Protein AF-A0A0S3RJG0-F1 (afdb_monomer_lite)

Secondary structure (DSSP, 8-state):
-EES-EEEEEEEEEEEEE------SS----EEEES-EEEEEEEEEEEE-SSTT--EEEES-EE-TTB-TT-EE-TT-GGG--

Sequence (82 aa):
MEQNCLLQSIADNFGAIAAHHRNSATEDTGFSFVGCSIRGSGRVYLGRAWGNYSRIIYSKCNMDDIIIPEGWSDWNHSDRKK

Foldseek 3Di:
DAEAEEQEDADPAEEESEEDADADPPDPDAAEYECYEYYYDYAYAPYEHPHLPYHYYYYNYHYDPSYDPVRYDPVPPVSSPD

Radius of gyration: 12.68 Å; chains: 1; bounding box: 27×18×32 Å

pLDDT: mean 90.83, std 9.1, range [54.03, 97.31]

InterPro domains:
  IPR000070 Pectinesterase, catalytic [PF01095] (9-78)
  IPR011050 Pectin lyase fold/virulence factor [SSF51126] (3-78)
  IPR012334 Pectin lyase fold [G3DSA:2.160.20.10] (1-82)

Organism: NCBI:txid157739

Structure (mmCIF, N/CA/C/O backbone):
data_AF-A0A0S3RJG0-F1
#
_entry.id   AF-A0A0S3RJG0-F1
#
loop_
_atom_site.group_PDB
_atom_site.id
_atom_site.type_symbol
_atom_site.label_atom_id
_atom_site.label_alt_id
_atom_site.label_comp_id
_atom_site.label_asym_id
_atom_site.label_entity_id
_atom_site.label_seq_id
_atom_site.pdbx_PDB_ins_code
_atom_site.Cartn_x
_atom_site.Cartn_y
_atom_site.Cartn_z
_atom_site.occupancy
_atom_site.B_iso_or_equiv
_atom_site.auth_seq_id
_atom_site.auth_comp_id
_atom_site.auth_asym_id
_atom_site.auth_atom_id
_atom_site.pdbx_PDB_model_num
ATOM 1 N N . MET A 1 1 ? -11.327 5.671 2.332 1.00 70.19 1 MET A N 1
ATOM 2 C CA . MET A 1 1 ? -11.835 4.667 1.373 1.00 70.19 1 MET A CA 1
ATOM 3 C C . MET A 1 1 ? -11.728 5.309 0.022 1.00 70.19 1 MET A C 1
ATOM 5 O O . MET A 1 1 ? -12.317 6.360 -0.203 1.00 70.19 1 MET A O 1
ATOM 9 N N . GLU A 1 2 ? -10.974 4.665 -0.847 1.00 77.44 2 GLU A N 1
ATOM 10 C CA . GLU A 1 2 ? -10.580 5.170 -2.146 1.00 77.44 2 GLU A CA 1
ATOM 11 C C . GLU A 1 2 ? -11.102 4.175 -3.188 1.00 77.44 2 GLU A C 1
ATOM 13 O O . GLU A 1 2 ? -10.817 2.977 -3.111 1.00 77.44 2 GLU A O 1
ATOM 18 N N . GLN A 1 3 ? -11.919 4.647 -4.131 1.00 83.44 3 GLN A N 1
ATOM 19 C CA . GLN A 1 3 ? -12.601 3.795 -5.106 1.00 83.44 3 GLN A CA 1
ATOM 20 C C . GLN A 1 3 ? -12.212 4.167 -6.534 1.00 83.44 3 GLN A C 1
ATOM 22 O O . GLN A 1 3 ? -12.122 5.348 -6.863 1.00 83.44 3 GLN A O 1
ATOM 27 N N . ASN A 1 4 ? -12.020 3.155 -7.385 1.00 89.50 4 ASN A N 1
ATOM 28 C CA . ASN A 1 4 ? -11.732 3.299 -8.818 1.00 89.50 4 ASN A CA 1
ATOM 29 C C . ASN A 1 4 ? -10.528 4.212 -9.124 1.00 89.50 4 ASN A C 1
ATOM 31 O O . ASN A 1 4 ? -10.499 4.917 -10.132 1.00 89.50 4 ASN A O 1
ATOM 35 N N . CYS A 1 5 ? -9.526 4.206 -8.244 1.00 91.31 5 CYS A N 1
ATOM 36 C CA . CYS A 1 5 ? -8.325 5.019 -8.394 1.00 91.31 5 CYS A CA 1
ATOM 37 C C . CYS A 1 5 ? -7.224 4.286 -9.172 1.00 91.31 5 CYS A C 1
ATOM 39 O O . CYS A 1 5 ? -7.064 3.066 -9.061 1.00 91.31 5 CYS A O 1
ATOM 41 N N . LEU A 1 6 ? -6.405 5.061 -9.886 1.00 95.88 6 LEU A N 1
ATOM 42 C CA . LEU A 1 6 ? -5.095 4.633 -10.370 1.00 95.88 6 LEU A CA 1
ATOM 43 C C . LEU A 1 6 ? -4.042 4.974 -9.308 1.00 95.88 6 LEU A C 1
ATOM 45 O O . LEU A 1 6 ? -3.843 6.144 -8.986 1.00 95.88 6 LEU A O 1
ATOM 49 N N . LEU A 1 7 ? -3.365 3.957 -8.780 1.00 95.38 7 LEU A N 1
ATOM 50 C CA . LEU A 1 7 ? -2.210 4.099 -7.897 1.00 95.38 7 LEU A CA 1
ATOM 51 C C . LEU A 1 7 ? -0.951 3.867 -8.734 1.00 95.38 7 LEU A C 1
ATOM 53 O O . LEU A 1 7 ? -0.674 2.738 -9.139 1.00 95.38 7 LEU A O 1
ATOM 57 N N . GLN A 1 8 ? -0.218 4.941 -9.028 1.00 96.94 8 GLN A N 1
ATOM 58 C CA . GLN A 1 8 ? 0.959 4.893 -9.891 1.00 96.94 8 GLN A CA 1
ATOM 59 C C . GLN A 1 8 ? 2.251 5.037 -9.082 1.00 96.94 8 GLN A C 1
ATOM 61 O O . GLN A 1 8 ? 2.514 6.087 -8.499 1.00 96.94 8 GLN A O 1
ATOM 66 N N . SER A 1 9 ? 3.068 3.985 -9.073 1.00 96.50 9 SER A N 1
ATOM 67 C CA . SER A 1 9 ? 4.433 4.035 -8.553 1.00 96.50 9 SER A CA 1
ATOM 68 C C . SER A 1 9 ? 5.362 4.721 -9.551 1.00 96.50 9 SER A C 1
ATOM 70 O O . SER A 1 9 ? 5.377 4.380 -10.732 1.00 96.50 9 SER A O 1
ATOM 72 N N . ILE A 1 10 ? 6.182 5.639 -9.048 1.00 96.06 10 ILE A N 1
ATOM 73 C CA . ILE A 1 10 ? 7.308 6.244 -9.774 1.00 96.06 10 ILE A CA 1
ATOM 74 C C . ILE A 1 10 ? 8.646 5.901 -9.105 1.00 96.06 10 ILE A C 1
ATOM 76 O O . ILE A 1 10 ? 9.607 6.654 -9.196 1.00 96.06 10 ILE A O 1
ATOM 80 N N . ALA A 1 11 ? 8.690 4.804 -8.343 1.00 93.12 11 ALA A N 1
ATOM 81 C CA . ALA A 1 11 ? 9.898 4.395 -7.642 1.00 93.12 11 ALA A CA 1
ATOM 82 C C . ALA A 1 11 ? 10.968 3.909 -8.631 1.00 93.12 11 ALA A C 1
ATOM 84 O O . ALA A 1 11 ? 10.672 3.129 -9.538 1.00 93.12 11 ALA A O 1
ATOM 85 N N . ASP A 1 12 ? 12.218 4.306 -8.389 1.00 92.19 12 ASP A N 1
ATOM 86 C CA . ASP A 1 12 ? 13.370 3.821 -9.159 1.00 92.19 12 ASP A CA 1
ATOM 87 C C . ASP A 1 12 ? 13.899 2.479 -8.627 1.00 92.19 12 ASP A C 1
ATOM 89 O O . ASP A 1 12 ? 14.354 1.636 -9.393 1.00 92.19 12 ASP A O 1
ATOM 93 N N . ASN A 1 13 ? 13.816 2.254 -7.308 1.00 90.50 13 ASN A N 1
ATOM 94 C CA . ASN A 1 13 ? 14.359 1.062 -6.646 1.00 90.50 13 ASN A CA 1
ATOM 95 C C . ASN A 1 13 ? 13.286 0.261 -5.901 1.00 90.50 13 ASN A C 1
ATOM 97 O O . ASN A 1 13 ? 12.850 -0.794 -6.365 1.00 90.50 13 ASN A O 1
ATOM 101 N N . PHE A 1 14 ? 12.877 0.736 -4.722 1.00 91.94 14 PHE A N 1
ATOM 102 C CA . PHE A 1 14 ? 11.855 0.081 -3.915 1.00 91.94 14 PHE A CA 1
ATOM 103 C C . PHE A 1 14 ? 10.979 1.083 -3.168 1.00 91.94 14 PHE A C 1
ATOM 105 O O . PHE A 1 14 ? 11.386 2.218 -2.926 1.00 91.94 14 PHE A O 1
ATOM 112 N N . GLY A 1 15 ? 9.778 0.658 -2.784 1.00 93.50 15 GLY A N 1
ATOM 113 C CA . GLY A 1 15 ? 8.835 1.508 -2.062 1.00 93.50 15 GLY A CA 1
ATOM 114 C C . GLY A 1 15 ? 7.658 0.735 -1.483 1.00 93.50 15 GLY A C 1
ATOM 115 O O . GLY A 1 15 ? 7.626 -0.493 -1.518 1.00 93.50 15 GLY A O 1
ATOM 116 N N . ALA A 1 16 ? 6.683 1.459 -0.944 1.00 95.62 16 ALA A N 1
ATOM 117 C CA . ALA A 1 16 ? 5.423 0.898 -0.473 1.00 95.62 16 ALA A CA 1
ATOM 118 C C . ALA A 1 16 ? 4.272 1.827 -0.872 1.00 95.62 16 ALA A C 1
ATOM 120 O O . ALA A 1 16 ? 4.386 3.038 -0.688 1.00 95.62 16 ALA A O 1
ATOM 121 N N . ILE A 1 17 ? 3.172 1.267 -1.378 1.00 96.00 17 ILE A N 1
ATOM 122 C CA . ILE A 1 17 ? 2.002 2.044 -1.819 1.00 96.00 17 ILE A CA 1
ATOM 123 C C . ILE A 1 17 ? 1.339 2.772 -0.641 1.00 96.00 17 ILE A C 1
ATOM 125 O O . ILE A 1 17 ? 0.910 3.914 -0.776 1.00 96.00 17 ILE A O 1
ATOM 129 N N . ALA A 1 18 ? 1.285 2.135 0.531 1.00 95.75 18 ALA A N 1
ATOM 130 C CA . ALA A 1 18 ? 0.629 2.692 1.707 1.00 95.75 18 ALA A CA 1
ATOM 131 C C . ALA A 1 18 ? 1.412 2.446 3.006 1.00 95.75 18 ALA A C 1
ATOM 133 O O . ALA A 1 18 ? 2.093 1.433 3.173 1.00 95.75 18 ALA A O 1
ATOM 134 N N . ALA A 1 19 ? 1.284 3.375 3.957 1.00 94.69 19 ALA A N 1
ATOM 135 C CA . ALA A 1 19 ? 1.919 3.300 5.272 1.00 94.69 19 ALA A CA 1
ATOM 136 C C . ALA A 1 19 ? 0.968 3.804 6.371 1.00 94.69 19 ALA A C 1
ATOM 138 O O . ALA A 1 19 ? 1.095 4.925 6.856 1.00 94.69 19 ALA A O 1
ATOM 139 N N . HIS A 1 20 ? -0.029 2.995 6.740 1.00 94.88 20 HIS A N 1
ATOM 140 C CA . HIS A 1 20 ? -1.036 3.402 7.723 1.00 94.88 20 HIS A CA 1
ATOM 141 C C . HIS A 1 20 ? -0.477 3.358 9.155 1.00 94.88 20 HIS A C 1
ATOM 143 O O . HIS A 1 20 ? 0.153 2.368 9.552 1.00 94.88 20 HIS A O 1
ATOM 149 N N . HIS A 1 21 ? -0.750 4.396 9.946 1.00 93.38 21 HIS A N 1
ATOM 150 C CA . HIS A 1 21 ? -0.350 4.488 11.349 1.00 93.38 21 HIS A CA 1
ATOM 151 C C . HIS A 1 21 ? -1.549 4.366 12.270 1.00 93.38 21 HIS A C 1
ATOM 153 O O . HIS A 1 21 ? -2.252 5.335 12.545 1.00 93.38 21 HIS A O 1
ATOM 159 N N . ARG A 1 22 ? -1.751 3.139 12.749 1.00 94.06 22 ARG A N 1
ATOM 160 C CA . ARG A 1 22 ? -2.709 2.832 13.802 1.00 94.06 22 ARG A CA 1
ATOM 161 C C . ARG A 1 22 ? -1.977 2.377 15.051 1.00 94.06 22 ARG A C 1
ATOM 163 O O . ARG A 1 22 ? -1.097 1.514 14.953 1.00 94.06 22 ARG A O 1
ATOM 170 N N . ASN A 1 23 ? -2.358 2.928 16.194 1.00 90.50 23 ASN A N 1
ATOM 171 C CA . ASN A 1 23 ? -1.685 2.720 17.473 1.00 90.50 23 ASN A CA 1
ATOM 172 C C . ASN A 1 23 ? -2.342 1.645 18.330 1.00 90.50 23 ASN A C 1
ATOM 174 O O . ASN A 1 23 ? -1.669 1.065 19.179 1.00 90.50 23 ASN A O 1
ATOM 178 N N . SER A 1 24 ? -3.627 1.355 18.114 1.00 92.94 24 SER A N 1
ATOM 179 C CA . SER A 1 24 ? -4.352 0.364 18.910 1.00 92.94 24 SER A CA 1
ATOM 180 C C . SER A 1 24 ? -5.267 -0.528 18.065 1.00 92.94 24 SER A C 1
ATOM 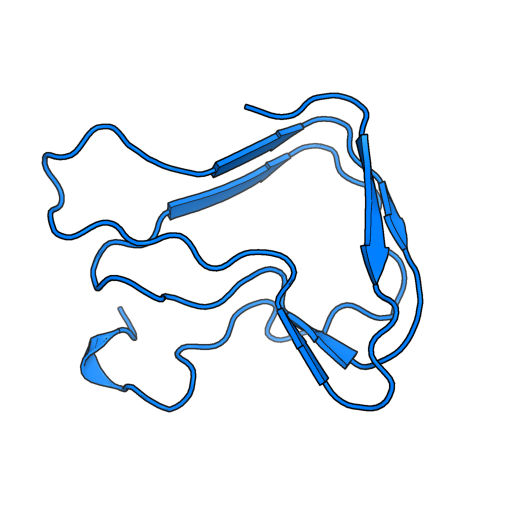182 O O . SER A 1 24 ? -5.541 -0.267 16.891 1.00 92.94 24 SER A O 1
ATOM 184 N N . ALA A 1 25 ? -5.742 -1.620 18.669 1.00 92.12 25 ALA A N 1
ATOM 185 C CA . ALA A 1 25 ? -6.751 -2.490 18.067 1.00 92.12 25 ALA A CA 1
ATOM 186 C C . ALA A 1 25 ? -8.171 -1.899 18.120 1.00 92.12 25 ALA A C 1
ATOM 188 O O . ALA A 1 25 ? -9.026 -2.339 17.353 1.00 92.12 25 ALA A O 1
ATOM 189 N N . THR A 1 26 ? -8.418 -0.946 19.026 1.00 94.69 26 THR A N 1
ATOM 190 C CA . THR A 1 26 ? -9.730 -0.316 19.246 1.00 94.69 26 THR A CA 1
ATOM 191 C C . THR A 1 26 ? -9.973 0.884 18.337 1.00 94.69 26 THR A C 1
ATOM 193 O O . THR A 1 26 ? -11.117 1.291 18.166 1.00 94.69 26 THR A O 1
ATOM 196 N N . GLU A 1 27 ? -8.918 1.443 17.740 1.00 94.62 27 GLU A N 1
ATOM 197 C CA . GLU A 1 27 ? -9.033 2.478 16.717 1.00 94.62 27 GLU A CA 1
ATOM 198 C C . GLU A 1 27 ? -9.717 1.919 15.460 1.00 94.62 27 GLU A C 1
ATOM 200 O O . GLU A 1 27 ? -9.233 0.976 14.822 1.00 94.62 27 GLU A O 1
ATOM 205 N N . ASP A 1 28 ? -10.829 2.541 15.067 1.00 94.69 28 ASP A N 1
ATOM 206 C CA . ASP A 1 28 ? -11.560 2.199 13.845 1.00 94.69 28 ASP A CA 1
ATOM 207 C C . ASP A 1 28 ? -11.035 2.989 12.637 1.00 94.69 28 ASP A C 1
ATOM 209 O O . ASP A 1 28 ? -11.734 3.761 11.986 1.00 94.69 28 ASP A O 1
ATOM 213 N N . THR A 1 29 ? -9.735 2.843 12.380 1.00 95.88 29 THR A N 1
ATOM 214 C CA . THR A 1 29 ? -9.039 3.492 11.264 1.00 95.88 29 THR A CA 1
ATOM 215 C C . THR A 1 29 ? -8.310 2.469 10.394 1.00 95.88 29 THR A C 1
ATOM 217 O O . THR A 1 29 ? -7.927 1.375 10.839 1.00 95.88 29 THR A O 1
ATOM 220 N N . GLY A 1 30 ? -8.136 2.816 9.120 1.00 95.56 30 GLY A N 1
ATOM 221 C CA . GLY A 1 30 ? -7.451 2.006 8.119 1.00 95.56 30 GLY A CA 1
ATOM 222 C C . GLY A 1 30 ? -7.583 2.598 6.717 1.00 95.56 30 GLY A C 1
ATOM 223 O O . GLY A 1 30 ? -8.388 3.501 6.484 1.00 95.56 30 GLY A O 1
ATOM 224 N N . PHE A 1 31 ? -6.823 2.050 5.771 1.00 96.69 31 PHE A N 1
ATOM 225 C CA . PHE A 1 31 ? -6.983 2.352 4.345 1.00 96.69 31 PHE A CA 1
ATOM 226 C C . PHE A 1 31 ? -7.710 1.222 3.619 1.00 96.69 31 PHE A C 1
ATOM 228 O O . PHE A 1 31 ? -7.493 0.041 3.904 1.00 96.69 31 PHE A O 1
ATOM 235 N N . SER A 1 32 ? -8.576 1.589 2.676 1.00 96.69 32 SER A N 1
ATOM 236 C CA . SER A 1 32 ? -9.340 0.640 1.869 1.00 96.69 32 SER A CA 1
ATOM 237 C C . SER A 1 32 ? -9.397 1.134 0.432 1.00 96.69 32 SER A C 1
ATOM 239 O O . SER A 1 32 ? -10.118 2.086 0.131 1.00 96.69 32 SER A O 1
ATOM 241 N N . PHE A 1 33 ? -8.649 0.451 -0.430 1.00 97.00 33 PHE A N 1
ATOM 242 C CA . PHE A 1 33 ? -8.594 0.688 -1.864 1.00 97.00 33 PHE A CA 1
ATOM 243 C C . PHE A 1 33 ? -9.466 -0.351 -2.571 1.00 97.00 33 PHE A C 1
ATOM 245 O O . PHE A 1 33 ? -9.226 -1.557 -2.449 1.00 97.00 33 PHE A O 1
ATOM 252 N N . VAL A 1 34 ? -10.497 0.097 -3.287 1.00 97.31 34 VAL A N 1
ATOM 253 C CA . VAL A 1 34 ? -11.503 -0.783 -3.902 1.00 97.31 34 VAL A CA 1
ATOM 254 C C . VAL A 1 34 ? -11.624 -0.504 -5.39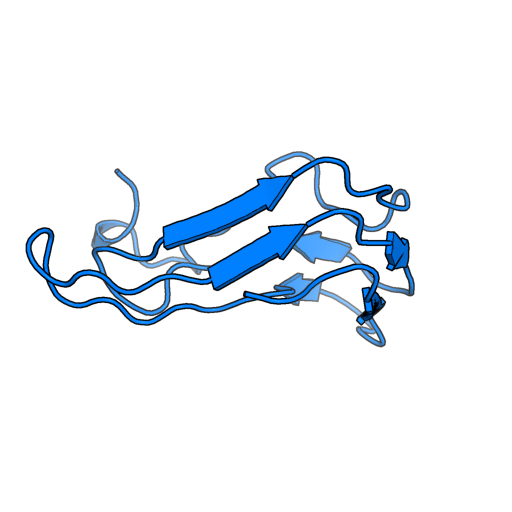6 1.00 97.31 34 VAL A C 1
ATOM 256 O O . VAL A 1 34 ? -11.758 0.648 -5.804 1.00 97.31 34 VAL A O 1
ATOM 259 N N . GLY A 1 35 ? -11.592 -1.550 -6.226 1.00 97.12 35 GLY A N 1
ATOM 260 C CA . GLY A 1 35 ? -11.724 -1.398 -7.683 1.00 97.12 35 GLY A CA 1
ATOM 261 C C . GLY A 1 35 ? -10.555 -0.641 -8.321 1.00 97.12 35 GLY A C 1
ATOM 262 O O . GLY A 1 35 ? -10.718 -0.002 -9.356 1.00 97.12 35 GLY A O 1
ATOM 263 N N . CYS A 1 36 ? -9.394 -0.635 -7.666 1.00 96.00 36 CYS A N 1
ATOM 264 C CA . CYS A 1 36 ? -8.248 0.175 -8.056 1.00 96.00 36 CYS A CA 1
ATOM 265 C C . CYS A 1 36 ? -7.370 -0.498 -9.122 1.00 96.00 36 CYS A C 1
ATOM 267 O O . CYS A 1 36 ? -7.477 -1.694 -9.389 1.00 96.00 36 CYS A O 1
ATOM 269 N N . SER A 1 37 ? -6.474 0.267 -9.739 1.00 97.31 37 SER A N 1
ATOM 270 C CA . SER A 1 37 ? -5.383 -0.277 -10.556 1.00 97.31 37 SER A CA 1
ATOM 271 C C . SER A 1 37 ? -4.051 0.192 -9.993 1.00 97.31 37 SER A C 1
ATOM 273 O O . SER A 1 37 ? -3.855 1.396 -9.843 1.00 97.31 37 SER A O 1
ATOM 275 N N . ILE A 1 38 ? -3.151 -0.736 -9.678 1.00 96.69 38 ILE A N 1
ATOM 276 C CA . ILE A 1 38 ? -1.793 -0.440 -9.219 1.00 96.69 38 ILE A CA 1
ATOM 277 C C . ILE A 1 38 ? -0.838 -0.679 -10.378 1.00 96.69 38 ILE A C 1
ATOM 279 O O . ILE A 1 38 ? -0.765 -1.795 -10.887 1.00 96.69 38 ILE A O 1
ATOM 283 N N . ARG A 1 39 ? -0.137 0.374 -10.793 1.00 96.88 39 ARG A N 1
ATOM 284 C CA . ARG A 1 39 ? 0.758 0.371 -11.956 1.00 96.88 39 ARG A CA 1
ATOM 285 C C . ARG A 1 39 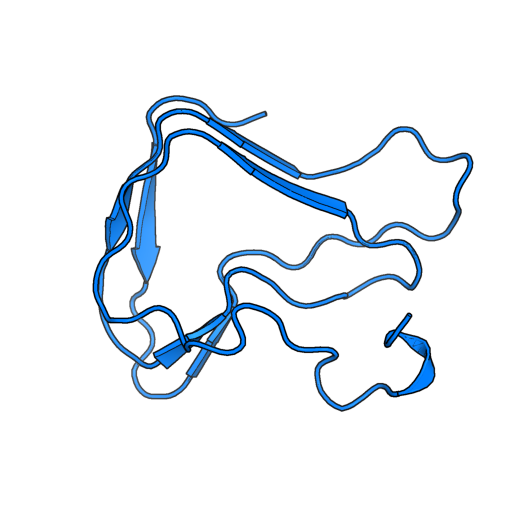? 2.034 1.149 -11.679 1.00 96.88 39 ARG A C 1
ATOM 287 O O . ARG A 1 39 ? 2.110 1.863 -10.679 1.00 96.88 39 ARG A O 1
ATOM 294 N N . GLY A 1 40 ? 3.005 1.085 -12.585 1.00 95.56 40 GLY A N 1
ATOM 295 C CA . GLY A 1 40 ? 4.159 1.988 -12.571 1.00 95.56 40 GLY A CA 1
ATOM 296 C C . GLY A 1 40 ? 5.504 1.282 -12.642 1.00 95.56 40 GLY A C 1
ATOM 297 O O . GLY A 1 40 ? 5.649 0.315 -13.380 1.00 95.56 40 GLY A O 1
ATOM 298 N N . SER A 1 41 ? 6.489 1.801 -11.908 1.00 95.69 41 SER A N 1
ATOM 299 C CA . SER A 1 41 ? 7.876 1.320 -11.919 1.00 95.69 41 SER A CA 1
ATOM 300 C C . SER A 1 41 ? 8.398 0.930 -10.533 1.00 95.69 41 SER A C 1
ATOM 302 O O . SER A 1 41 ? 7.807 1.258 -9.496 1.00 95.69 41 SER A O 1
ATOM 304 N N . GLY A 1 42 ? 9.550 0.255 -10.536 1.00 94.44 42 GLY A N 1
ATOM 305 C CA . GLY A 1 42 ? 10.274 -0.166 -9.339 1.00 94.44 42 GLY A CA 1
ATOM 306 C C . GLY A 1 42 ? 9.732 -1.460 -8.733 1.00 94.44 42 GLY A C 1
ATOM 307 O O . GLY A 1 42 ? 8.889 -2.134 -9.316 1.00 94.44 42 GLY A O 1
ATOM 308 N N . ARG A 1 43 ? 10.232 -1.815 -7.546 1.00 94.75 43 ARG A N 1
ATOM 309 C CA . ARG A 1 43 ? 9.749 -2.966 -6.767 1.00 94.75 43 ARG A CA 1
ATOM 310 C C . ARG A 1 43 ? 9.004 -2.484 -5.531 1.00 94.75 43 ARG A C 1
ATOM 312 O O . ARG A 1 43 ? 9.616 -1.977 -4.592 1.00 94.75 43 ARG A O 1
ATOM 319 N N . VAL A 1 44 ? 7.687 -2.611 -5.511 1.00 96.19 44 VAL A N 1
ATOM 320 C CA . VAL A 1 44 ? 6.855 -1.991 -4.476 1.00 96.19 44 VAL A CA 1
ATOM 321 C C . VAL A 1 44 ? 6.124 -3.014 -3.619 1.00 96.19 44 VAL A C 1
ATOM 323 O O . VAL A 1 44 ? 5.604 -4.014 -4.100 1.00 96.19 44 VAL A O 1
ATOM 326 N N . TYR A 1 45 ? 6.052 -2.741 -2.322 1.00 96.38 45 TYR A N 1
ATOM 327 C CA . TYR A 1 45 ? 5.139 -3.426 -1.416 1.00 96.38 45 TYR A CA 1
ATOM 328 C C . TYR A 1 45 ? 3.743 -2.800 -1.508 1.00 96.38 45 TYR A C 1
ATOM 330 O O . TYR A 1 45 ? 3.597 -1.586 -1.672 1.00 96.38 45 TYR A O 1
ATOM 338 N N . LEU A 1 46 ? 2.703 -3.603 -1.298 1.00 96.00 46 LEU A N 1
ATOM 339 C CA . LEU A 1 46 ? 1.333 -3.131 -1.079 1.00 96.00 46 LEU A CA 1
ATOM 340 C C . LEU A 1 46 ? 1.249 -2.208 0.136 1.00 96.00 46 LEU A C 1
ATOM 342 O O . LEU A 1 46 ? 0.477 -1.252 0.159 1.00 96.00 46 LEU A O 1
ATOM 346 N N . GLY A 1 47 ? 2.076 -2.436 1.146 1.00 94.75 47 GLY A N 1
ATOM 347 C CA . GLY A 1 47 ? 2.203 -1.485 2.229 1.00 94.75 47 GLY A CA 1
ATOM 348 C C . GLY A 1 47 ? 3.293 -1.831 3.218 1.00 94.75 47 GLY A C 1
ATOM 349 O O . GLY A 1 47 ? 3.888 -2.910 3.188 1.00 94.75 47 GLY A O 1
ATOM 350 N N . ARG A 1 48 ? 3.526 -0.884 4.121 1.00 92.94 48 ARG A N 1
ATOM 351 C CA . ARG A 1 48 ? 4.386 -1.062 5.285 1.00 92.94 48 ARG A CA 1
ATOM 352 C C . ARG A 1 48 ? 3.676 -0.638 6.560 1.00 92.94 48 ARG A C 1
ATOM 354 O O . ARG A 1 48 ? 2.937 0.348 6.571 1.00 92.94 48 ARG A O 1
ATOM 361 N N . ALA A 1 49 ? 3.926 -1.352 7.650 1.00 89.69 49 ALA A N 1
ATOM 362 C CA . ALA A 1 49 ? 3.376 -0.979 8.946 1.00 89.69 49 ALA A CA 1
ATOM 363 C C . ALA A 1 49 ? 4.123 0.246 9.507 1.00 89.69 49 ALA A C 1
ATOM 365 O O . ALA A 1 49 ? 5.265 0.139 9.962 1.00 89.69 49 ALA A O 1
ATOM 366 N N . TRP A 1 50 ? 3.490 1.426 9.471 1.00 88.81 50 TRP A N 1
ATOM 367 C CA . TRP A 1 50 ? 4.018 2.603 10.173 1.00 88.81 50 TRP A CA 1
ATOM 368 C C . TRP A 1 50 ? 3.656 2.564 11.664 1.00 88.81 50 TRP A C 1
ATOM 370 O O . TRP A 1 50 ? 4.517 2.813 12.501 1.00 88.81 50 TRP A O 1
ATOM 380 N N . GLY A 1 51 ? 2.417 2.184 11.992 1.00 87.50 51 GLY A N 1
ATOM 381 C CA . GLY A 1 51 ? 1.976 1.903 13.364 1.00 87.50 51 GLY A CA 1
ATOM 382 C C . GLY A 1 51 ? 1.830 0.403 13.633 1.00 87.50 51 GLY A C 1
ATOM 383 O O . GLY A 1 51 ? 1.622 -0.379 12.702 1.00 87.50 51 GLY A O 1
ATOM 384 N N . ASN A 1 52 ? 1.888 0.005 14.906 1.00 87.50 52 ASN A N 1
ATOM 385 C CA . ASN A 1 52 ? 1.876 -1.404 15.335 1.00 87.50 52 ASN A CA 1
ATOM 386 C C . ASN A 1 52 ? 0.571 -2.145 14.999 1.00 87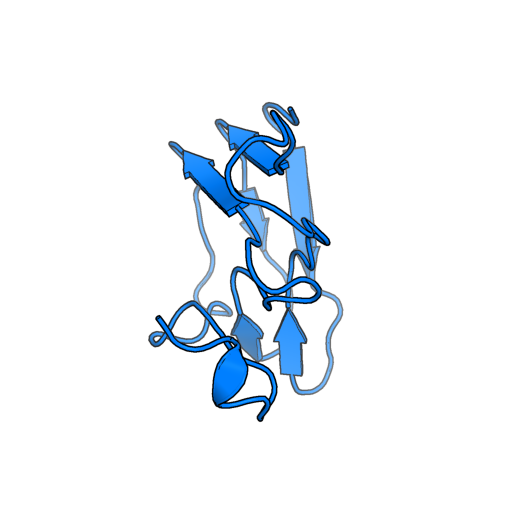.50 52 ASN A C 1
ATOM 388 O O . ASN A 1 52 ? 0.547 -3.370 14.951 1.00 87.50 52 ASN A O 1
ATOM 392 N N . TYR A 1 53 ? -0.514 -1.415 14.734 1.00 90.12 53 TYR A N 1
ATOM 393 C CA . TYR A 1 53 ? -1.807 -1.986 14.364 1.00 90.12 53 TYR A CA 1
ATOM 394 C C . TYR A 1 53 ? -2.219 -1.618 12.936 1.00 90.12 53 TYR A C 1
ATOM 396 O O . TYR A 1 53 ? -3.413 -1.581 12.646 1.00 90.12 53 TYR A O 1
ATOM 404 N N . SER A 1 54 ? -1.267 -1.318 12.047 1.00 92.75 54 SER A N 1
ATOM 405 C CA . SER A 1 54 ? -1.544 -0.927 10.658 1.00 92.75 54 SER A CA 1
ATOM 406 C C . SER A 1 54 ? -2.578 -1.837 9.975 1.00 92.75 54 SER A C 1
ATOM 408 O O . SER A 1 54 ? -2.541 -3.060 10.114 1.00 92.75 54 SER A O 1
ATOM 410 N N . ARG A 1 55 ? -3.527 -1.235 9.247 1.00 94.62 55 ARG A N 1
ATOM 411 C CA . ARG A 1 55 ? -4.591 -1.946 8.529 1.00 94.62 55 ARG A CA 1
ATOM 412 C C . ARG A 1 55 ? -4.783 -1.303 7.162 1.00 94.62 55 ARG A C 1
ATOM 414 O O . ARG A 1 55 ? -5.190 -0.146 7.068 1.00 94.62 55 ARG A O 1
ATOM 421 N N . ILE A 1 56 ? -4.481 -2.062 6.116 1.00 95.81 56 ILE A N 1
ATOM 422 C CA . ILE A 1 56 ? -4.614 -1.648 4.720 1.00 95.81 56 ILE A CA 1
ATOM 423 C C . ILE A 1 56 ? -5.278 -2.803 3.971 1.00 95.81 56 ILE A C 1
ATOM 425 O O . ILE A 1 56 ? -4.860 -3.950 4.118 1.00 95.81 56 ILE A O 1
ATOM 429 N N . ILE A 1 57 ? -6.319 -2.510 3.196 1.00 96.25 57 ILE A N 1
ATOM 430 C CA . ILE A 1 57 ? -7.056 -3.500 2.406 1.00 96.25 57 ILE A CA 1
ATOM 431 C C . ILE A 1 57 ? -7.064 -3.062 0.944 1.00 96.25 57 ILE A C 1
ATOM 433 O O . ILE A 1 57 ? -7.448 -1.935 0.636 1.00 96.25 57 ILE A O 1
ATOM 437 N N . TYR A 1 58 ? -6.704 -3.987 0.055 1.00 96.62 58 TYR A N 1
ATOM 438 C CA . TYR A 1 58 ? -6.882 -3.869 -1.390 1.00 96.62 58 TYR A CA 1
ATOM 439 C C . TYR A 1 58 ? -7.940 -4.880 -1.824 1.00 96.62 58 TYR A C 1
ATOM 441 O O . TYR A 1 58 ? -7.801 -6.071 -1.552 1.00 96.62 58 TYR A O 1
ATOM 449 N N . SER A 1 59 ? -9.012 -4.424 -2.468 1.00 96.81 59 SER A N 1
ATOM 450 C CA . SER A 1 59 ? -10.120 -5.287 -2.885 1.00 96.81 59 SER A CA 1
ATOM 451 C C . SER A 1 59 ? -10.482 -5.043 -4.340 1.00 96.81 59 SER A C 1
ATOM 453 O O . SER A 1 59 ? -10.696 -3.903 -4.752 1.00 96.81 59 SER A O 1
ATOM 455 N N . LYS A 1 60 ? -10.576 -6.125 -5.122 1.00 96.62 60 LYS A N 1
ATOM 456 C CA . LYS A 1 60 ?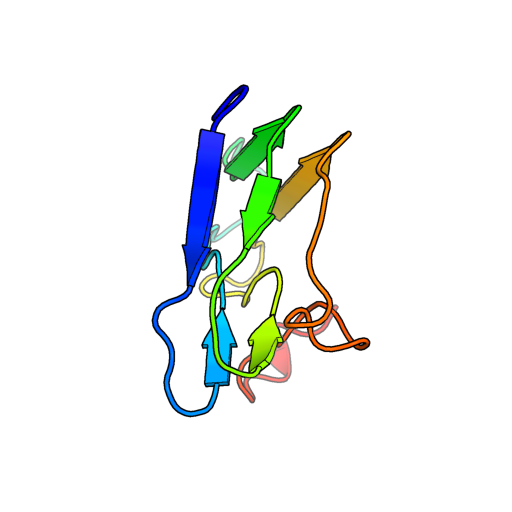 -10.877 -6.078 -6.564 1.00 96.62 60 LYS A CA 1
ATOM 457 C C . LYS A 1 60 ? -9.955 -5.119 -7.331 1.00 96.62 60 LYS A C 1
ATOM 459 O O . LYS A 1 60 ? -10.416 -4.401 -8.211 1.00 96.62 60 LYS A O 1
ATOM 464 N N . CYS A 1 61 ? -8.677 -5.073 -6.957 1.00 96.00 61 CYS A N 1
ATOM 465 C CA . CYS A 1 61 ? -7.697 -4.249 -7.647 1.00 96.00 61 CYS A CA 1
ATOM 466 C C . CYS A 1 61 ? -6.902 -5.075 -8.657 1.00 96.00 61 CYS A C 1
ATOM 468 O O . CYS A 1 61 ? -6.505 -6.199 -8.356 1.00 96.00 61 CYS A O 1
ATOM 470 N N . ASN A 1 62 ? -6.627 -4.487 -9.817 1.00 96.88 62 ASN A N 1
ATOM 471 C CA . ASN A 1 62 ? -5.661 -5.025 -10.771 1.00 96.88 62 ASN A CA 1
ATOM 472 C C . ASN A 1 62 ? -4.269 -4.508 -10.403 1.00 96.88 62 ASN A C 1
ATOM 474 O O . ASN A 1 62 ? -4.129 -3.329 -10.079 1.00 96.88 62 ASN A O 1
ATOM 478 N N . MET A 1 63 ? -3.255 -5.366 -10.424 1.00 96.75 63 MET A N 1
ATOM 479 C CA . MET A 1 63 ? -1.901 -5.022 -9.986 1.00 96.75 63 MET A CA 1
ATOM 480 C C . MET A 1 63 ? -0.894 -5.471 -11.041 1.00 96.75 63 MET A C 1
ATOM 482 O O . MET A 1 63 ? -0.915 -6.636 -11.436 1.00 96.75 63 MET A O 1
ATOM 486 N N . ASP A 1 64 ? -0.044 -4.549 -11.487 1.00 95.44 64 ASP A N 1
ATOM 487 C CA . ASP A 1 64 ? 1.086 -4.854 -12.367 1.00 95.44 64 ASP A CA 1
ATOM 488 C C . ASP A 1 64 ? 2.159 -5.670 -11.612 1.00 95.44 64 ASP A C 1
ATOM 490 O O . ASP A 1 64 ? 2.166 -5.752 -10.379 1.00 95.44 64 ASP A O 1
ATOM 494 N N . ASP A 1 65 ? 3.107 -6.246 -12.351 1.00 95.00 65 ASP A N 1
ATOM 495 C CA . ASP A 1 65 ? 4.184 -7.110 -11.840 1.00 95.00 65 ASP A CA 1
ATOM 496 C C . ASP A 1 65 ? 5.269 -6.375 -11.026 1.00 95.00 65 ASP A C 1
ATOM 498 O O . ASP A 1 65 ? 6.243 -6.977 -10.576 1.00 95.00 65 ASP A O 1
ATOM 502 N N . ILE A 1 66 ? 5.067 -5.083 -10.761 1.00 95.31 66 ILE A N 1
ATOM 503 C CA . ILE A 1 66 ? 5.897 -4.280 -9.857 1.00 95.31 66 ILE A CA 1
ATOM 504 C C . ILE A 1 66 ? 5.688 -4.625 -8.378 1.00 95.31 66 ILE A C 1
ATOM 506 O O . ILE A 1 66 ? 6.502 -4.231 -7.537 1.00 95.31 66 ILE A O 1
ATOM 510 N N . ILE A 1 67 ? 4.590 -5.313 -8.037 1.00 96.50 67 ILE A N 1
ATOM 511 C CA . ILE A 1 67 ? 4.315 -5.728 -6.661 1.00 96.50 67 ILE A CA 1
ATOM 512 C C . ILE A 1 67 ? 5.250 -6.874 -6.275 1.00 96.50 67 ILE A C 1
ATOM 514 O O . ILE A 1 67 ?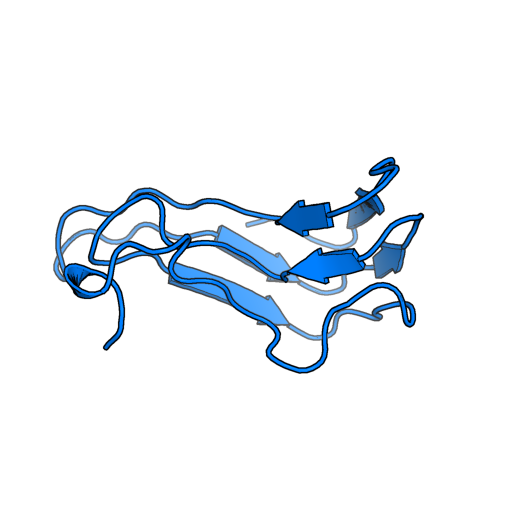 5.239 -7.946 -6.878 1.00 96.50 67 ILE A O 1
ATOM 518 N N . ILE A 1 68 ? 6.032 -6.659 -5.221 1.00 94.00 68 ILE A N 1
ATOM 519 C CA . ILE A 1 68 ? 6.902 -7.683 -4.638 1.00 94.00 68 ILE A CA 1
ATOM 520 C C . ILE A 1 68 ? 6.035 -8.861 -4.136 1.00 94.00 68 ILE A C 1
ATOM 522 O O . ILE A 1 68 ? 5.047 -8.595 -3.447 1.00 94.00 68 ILE A O 1
ATOM 526 N N . PRO A 1 69 ? 6.384 -10.137 -4.415 1.00 92.44 69 PRO A N 1
ATOM 527 C CA . PRO A 1 69 ? 5.564 -11.302 -4.050 1.00 92.44 69 PRO A CA 1
ATOM 528 C C . PRO A 1 69 ? 5.213 -11.410 -2.562 1.00 92.44 69 PRO A C 1
ATOM 530 O O . PRO A 1 69 ? 4.108 -11.822 -2.217 1.00 92.44 69 PRO A O 1
ATOM 533 N N . GLU A 1 70 ? 6.121 -11.002 -1.674 1.00 91.25 70 GLU A N 1
ATOM 534 C CA . GLU A 1 70 ? 5.894 -10.928 -0.227 1.00 91.25 70 GLU A CA 1
ATOM 535 C C . GLU A 1 70 ? 4.742 -9.973 0.133 1.00 91.25 70 GLU A C 1
ATOM 537 O O . GLU A 1 70 ? 4.123 -10.101 1.191 1.00 91.25 70 GLU A O 1
ATOM 542 N N . GLY A 1 71 ? 4.448 -9.003 -0.737 1.00 91.44 71 GLY A N 1
ATOM 543 C CA . GLY A 1 71 ? 3.328 -8.069 -0.656 1.00 91.44 71 GLY A CA 1
ATOM 544 C C . GLY A 1 71 ? 3.479 -6.997 0.420 1.00 91.44 71 GLY A C 1
ATOM 545 O O . GLY A 1 71 ? 3.088 -5.855 0.202 1.00 91.44 71 GLY A O 1
ATOM 546 N N . TRP A 1 72 ? 4.090 -7.312 1.559 1.00 92.12 72 TRP A N 1
ATOM 547 C CA . TRP A 1 72 ? 4.143 -6.444 2.732 1.00 92.12 72 TRP A CA 1
ATOM 548 C C . TRP A 1 72 ? 5.541 -6.390 3.334 1.00 92.12 72 TRP A C 1
ATOM 550 O O . TRP A 1 72 ? 6.290 -7.363 3.296 1.00 92.12 72 TRP A O 1
ATOM 560 N N . SER A 1 73 ? 5.873 -5.251 3.940 1.00 85.12 73 SER A N 1
ATOM 561 C CA . SER A 1 73 ? 7.126 -5.074 4.671 1.00 85.12 73 SER A CA 1
ATOM 562 C C . SER A 1 73 ? 6.873 -4.528 6.075 1.00 85.12 73 SER A C 1
ATOM 564 O O . SER A 1 73 ? 6.141 -3.557 6.269 1.00 85.12 73 SER A O 1
ATOM 566 N N . ASP A 1 74 ? 7.527 -5.124 7.067 1.00 72.19 74 ASP A N 1
ATOM 567 C CA . ASP A 1 74 ? 7.638 -4.587 8.430 1.00 72.19 74 ASP A CA 1
ATOM 568 C C . ASP A 1 74 ? 8.660 -3.441 8.521 1.00 72.19 74 ASP A C 1
ATOM 570 O O . ASP A 1 74 ? 8.824 -2.822 9.572 1.00 72.19 74 ASP A O 1
ATOM 574 N N . TRP A 1 75 ? 9.341 -3.147 7.408 1.00 74.19 75 TRP A N 1
ATOM 575 C CA . TRP A 1 75 ? 10.366 -2.119 7.285 1.00 74.19 75 TRP A CA 1
ATOM 576 C C . TRP A 1 75 ? 11.499 -2.279 8.310 1.00 74.19 75 TRP A C 1
ATOM 578 O O . TRP A 1 75 ? 11.992 -1.292 8.854 1.00 74.19 75 TRP A O 1
ATOM 588 N N . ASN A 1 76 ? 11.892 -3.529 8.580 1.00 73.56 76 ASN A N 1
ATOM 589 C CA . ASN A 1 76 ? 12.907 -3.922 9.567 1.00 73.56 76 ASN A CA 1
ATOM 590 C C . ASN A 1 76 ? 12.548 -3.614 11.031 1.00 73.56 76 ASN A C 1
ATOM 592 O O . ASN A 1 76 ? 13.427 -3.604 11.892 1.00 73.56 76 ASN A O 1
ATOM 596 N N . HIS A 1 77 ? 11.269 -3.398 11.339 1.00 72.69 77 HIS A N 1
ATOM 597 C CA . HIS A 1 77 ? 10.780 -3.337 12.713 1.00 72.69 77 HIS A CA 1
ATOM 598 C C . HIS A 1 77 ? 10.063 -4.640 13.057 1.00 72.69 77 HIS A C 1
ATOM 600 O O . HIS A 1 77 ? 8.860 -4.768 12.835 1.00 72.69 77 HIS A O 1
ATOM 606 N N . SER A 1 78 ? 10.801 -5.596 13.626 1.00 73.50 78 SER A N 1
ATOM 607 C CA . SER A 1 78 ? 10.279 -6.920 13.993 1.00 73.50 78 SER A CA 1
ATOM 608 C C . SER A 1 78 ? 9.049 -6.856 14.894 1.00 73.50 78 SER A C 1
ATOM 610 O O . SER A 1 78 ? 8.156 -7.678 14.746 1.00 73.50 78 SER A O 1
ATOM 612 N N . ASP A 1 79 ? 8.949 -5.844 15.759 1.00 71.56 79 ASP A N 1
ATOM 613 C CA . ASP A 1 79 ? 7.809 -5.646 16.668 1.00 71.56 79 ASP A CA 1
ATOM 614 C C . ASP A 1 79 ? 6.493 -5.334 15.930 1.00 71.56 79 ASP A C 1
ATOM 616 O O . ASP A 1 79 ? 5.420 -5.304 16.531 1.00 71.56 79 ASP A O 1
ATOM 620 N N . ARG A 1 80 ? 6.570 -5.070 14.619 1.00 67.56 80 ARG A N 1
ATOM 621 C CA . ARG A 1 80 ? 5.424 -4.840 13.729 1.00 67.56 80 ARG A CA 1
ATOM 622 C C . ARG A 1 80 ? 5.086 -6.058 12.873 1.00 67.56 80 ARG A C 1
ATOM 624 O O . ARG A 1 80 ? 4.103 -6.010 12.131 1.00 67.56 80 ARG A O 1
ATOM 631 N N . LYS A 1 81 ? 5.874 -7.136 12.964 1.00 59.56 81 LYS A N 1
ATOM 632 C CA . LYS A 1 81 ? 5.479 -8.457 12.467 1.00 59.56 81 LYS A CA 1
ATOM 633 C C . LYS A 1 81 ? 4.496 -9.055 13.462 1.00 59.56 81 LYS A C 1
ATOM 635 O O . LYS A 1 81 ? 4.726 -9.022 14.667 1.00 59.56 81 LYS A O 1
ATOM 640 N N . LYS A 1 82 ? 3.380 -9.546 12.940 1.00 54.03 82 LYS A N 1
ATOM 641 C CA . LYS A 1 82 ? 2.354 -10.223 13.724 1.00 54.03 82 LYS A CA 1
ATOM 642 C C . LYS A 1 82 ? 2.569 -11.725 13.683 1.00 54.03 82 LYS A C 1
ATOM 644 O O . LYS A 1 82 ? 2.957 -12.206 12.596 1.00 54.03 82 LYS A O 1
#